Protein AF-A0A7W1K501-F1 (afdb_monomer_lite)

Foldseek 3Di:
DDPLLVQLQVLVVQLVVLLVVLLVVLQVQDDDDDVVFFPSLLSLAPPGDPNVSNLVSLLSNLVSQLSNLVSQCVVLPPPSPCLSVLSNLLSVLSNLLSVLGWNHRTPADDVPDDRDGDVSNVSNVVSNVSNVVSNVVSVVRCLVVLCPPPVCVVVNDPPPD

Secondary structure (DSSP, 8-state):
--HHHHHHHHHHHHHHHHHHHHHHHHHHTSTT--TTTS-GGGGGSTTSSSHHHHHHHHHHHHHHHHHHHHHHHHHHTT---SHHHHHHHHHHHHHHHHHS--S-SSSSPPTTS-S---HHHHHHHHHHHHHHHHHHHHHHHHHHHHTTSGGGGGGSS-S--

Sequence (161 aa):
MSFRGRFGALCGVLGPVAFTAAWLVAQRRQDEYRFRHEHISGLAAKDANDPSVMTAGFVALGGCTVAFASSLDRRLHPHPGAGPILIGVAGLATIVAGLFRRDRRSNFPLPGEPTGQSWENDVHDAAAAVGGVAGTVGLVALAPRLARDPAFRDLARPAFG

pLDDT: mean 90.47, std 9.43, range [52.44, 98.75]

Radius of gyration: 17.91 Å; chains: 1; bounding box: 51×33×43 Å

Structure (mmCIF, N/CA/C/O backbone):
data_AF-A0A7W1K501-F1
#
_entry.id   AF-A0A7W1K501-F1
#
loop_
_atom_site.group_PDB
_atom_site.id
_atom_site.type_symbol
_atom_site.label_atom_id
_atom_site.label_alt_id
_atom_site.label_comp_id
_atom_site.label_asym_id
_atom_site.label_entity_id
_atom_site.label_seq_id
_atom_site.pdbx_PDB_ins_code
_atom_site.Cartn_x
_atom_site.Cartn_y
_atom_site.Cartn_z
_atom_site.occupancy
_atom_site.B_iso_or_equiv
_atom_site.auth_seq_id
_atom_site.auth_comp_id
_atom_site.auth_asym_id
_atom_site.auth_atom_id
_atom_site.pdbx_PDB_model_num
ATOM 1 N N . MET A 1 1 ? -25.535 -1.185 12.065 1.00 62.75 1 MET A N 1
ATOM 2 C CA . MET A 1 1 ? -24.407 -0.738 11.211 1.00 62.75 1 MET A CA 1
ATOM 3 C C . MET A 1 1 ? -24.969 -0.331 9.854 1.00 62.75 1 MET A C 1
ATOM 5 O O . MET A 1 1 ? -25.664 -1.144 9.257 1.00 62.75 1 MET A O 1
ATOM 9 N N . SER A 1 2 ? -24.755 0.910 9.405 1.00 78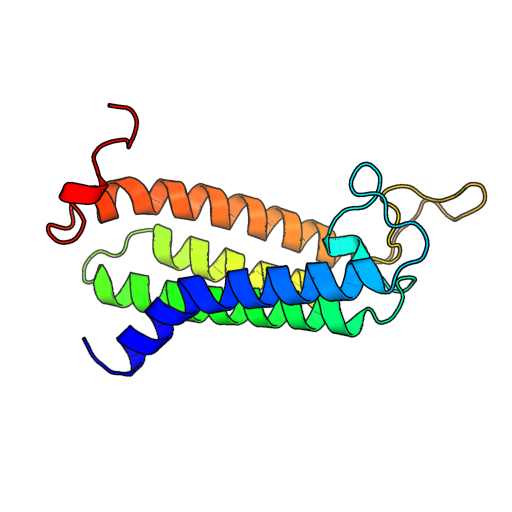.62 2 SER A N 1
ATOM 10 C CA . SER A 1 2 ? -25.281 1.389 8.114 1.00 78.62 2 SER A CA 1
ATOM 11 C C . SER A 1 2 ? -24.626 0.656 6.933 1.00 78.62 2 SER A C 1
ATOM 13 O O . SER A 1 2 ? -23.529 0.109 7.076 1.00 78.62 2 SER A O 1
ATOM 15 N N . PHE A 1 3 ? -25.266 0.663 5.759 1.00 75.00 3 PHE A N 1
ATOM 16 C CA . PHE A 1 3 ? -24.724 0.069 4.526 1.00 75.00 3 PHE A CA 1
ATOM 17 C C . PHE A 1 3 ? -23.291 0.548 4.228 1.00 75.00 3 PHE A C 1
ATOM 19 O O . PHE A 1 3 ? -22.396 -0.261 3.994 1.00 75.00 3 PHE A O 1
ATOM 26 N N . ARG A 1 4 ? -23.044 1.859 4.372 1.00 76.50 4 ARG A N 1
ATOM 27 C CA . ARG A 1 4 ? -21.716 2.482 4.227 1.00 76.50 4 ARG A CA 1
ATOM 28 C C . ARG A 1 4 ? -20.676 1.938 5.212 1.00 76.50 4 ARG A C 1
ATOM 30 O O . ARG A 1 4 ? -19.508 1.815 4.858 1.00 76.50 4 ARG A O 1
ATOM 37 N N . GLY A 1 5 ? -21.087 1.606 6.436 1.00 77.94 5 GLY A N 1
ATOM 38 C CA . GLY A 1 5 ? -20.213 0.959 7.417 1.00 77.94 5 GLY A CA 1
ATOM 39 C C . GLY A 1 5 ? -19.890 -0.488 7.042 1.00 77.94 5 GLY A C 1
ATOM 40 O O . GLY A 1 5 ? -18.739 -0.900 7.125 1.00 77.94 5 GLY A O 1
ATOM 41 N N . ARG A 1 6 ? -20.886 -1.261 6.587 1.00 85.00 6 ARG A N 1
ATOM 42 C CA . ARG A 1 6 ? -20.686 -2.661 6.156 1.00 85.00 6 ARG A CA 1
ATOM 43 C C . ARG A 1 6 ? -19.754 -2.761 4.957 1.00 85.00 6 ARG A C 1
ATOM 45 O O . ARG A 1 6 ? -18.854 -3.590 4.964 1.00 85.00 6 ARG A O 1
ATOM 52 N N . PHE A 1 7 ? -19.931 -1.876 3.982 1.00 86.25 7 PHE A N 1
ATOM 53 C CA . PHE A 1 7 ? -19.055 -1.801 2.820 1.00 86.25 7 PHE A CA 1
ATOM 54 C C . PHE A 1 7 ? -17.601 -1.497 3.210 1.00 86.25 7 PHE A C 1
ATOM 56 O O . PHE A 1 7 ? -16.705 -2.245 2.839 1.00 86.25 7 PHE A O 1
ATOM 63 N N . GLY A 1 8 ? -17.362 -0.466 4.031 1.00 88.12 8 GLY A N 1
ATOM 64 C CA . GLY A 1 8 ? -16.004 -0.133 4.473 1.00 88.12 8 GLY A CA 1
ATOM 65 C C . GLY A 1 8 ? -15.336 -1.254 5.279 1.00 88.12 8 GLY A C 1
ATOM 66 O O . GLY A 1 8 ? -14.150 -1.503 5.102 1.00 88.12 8 GLY A O 1
ATOM 67 N N . ALA A 1 9 ? -16.084 -1.988 6.108 1.00 89.62 9 ALA A N 1
ATOM 68 C CA . ALA A 1 9 ? -15.552 -3.168 6.793 1.00 89.62 9 ALA A CA 1
ATOM 69 C C . ALA A 1 9 ? -15.149 -4.287 5.812 1.00 89.62 9 ALA A C 1
ATOM 71 O O . ALA A 1 9 ? -14.069 -4.854 5.953 1.00 89.62 9 ALA A O 1
ATOM 72 N N . LEU A 1 10 ? -15.973 -4.562 4.791 1.00 94.50 10 LEU A N 1
ATOM 73 C CA . LEU A 1 10 ? -15.652 -5.535 3.737 1.00 94.50 10 LEU A CA 1
ATOM 74 C C . LEU A 1 10 ? -14.406 -5.139 2.941 1.00 94.50 10 LEU A C 1
ATOM 76 O O . LEU A 1 10 ? -13.625 -6.012 2.569 1.00 94.50 10 LEU A O 1
ATOM 80 N N . CYS A 1 11 ? -14.170 -3.843 2.728 1.00 95.25 11 CYS A N 1
ATOM 81 C CA . CYS A 1 11 ? -12.946 -3.364 2.089 1.00 95.25 11 CYS A CA 1
ATOM 82 C C . CYS A 1 11 ? -11.669 -3.805 2.827 1.00 95.25 11 CYS A C 1
ATOM 84 O O . CYS A 1 11 ? -10.658 -4.043 2.170 1.00 95.25 11 CYS A O 1
ATOM 86 N N . GLY A 1 12 ? -11.719 -4.012 4.150 1.00 92.81 12 GLY A N 1
ATOM 87 C CA . GLY A 1 12 ? -10.598 -4.569 4.920 1.00 92.81 12 GLY A CA 1
ATOM 88 C C . GLY A 1 12 ? -10.190 -5.989 4.496 1.00 92.81 12 GLY A C 1
ATOM 89 O O . GLY A 1 12 ? -9.062 -6.397 4.750 1.00 92.81 12 GLY A O 1
ATOM 90 N N . VAL A 1 13 ? -11.076 -6.722 3.812 1.00 96.06 13 VAL A N 1
ATOM 91 C CA . VAL A 1 13 ? -10.811 -8.055 3.242 1.00 96.06 13 VAL A CA 1
ATOM 92 C C . VAL A 1 13 ? -10.622 -7.978 1.727 1.00 96.06 13 VAL A C 1
ATOM 94 O O . VAL A 1 13 ? -9.676 -8.548 1.188 1.00 96.06 13 VAL A O 1
ATOM 97 N N . LEU A 1 14 ? -11.502 -7.252 1.030 1.00 97.25 14 LEU A N 1
ATOM 98 C CA . LEU A 1 14 ? -11.492 -7.169 -0.433 1.00 97.25 14 LEU A CA 1
ATOM 99 C C . LEU A 1 14 ? -10.203 -6.541 -0.978 1.00 97.25 14 LEU A C 1
ATOM 101 O O . LEU A 1 14 ? -9.695 -7.012 -1.991 1.00 97.25 14 LEU A O 1
ATOM 105 N N . GLY A 1 15 ? -9.656 -5.523 -0.304 1.00 97.38 15 GLY A N 1
ATOM 106 C CA . GLY A 1 15 ? -8.412 -4.865 -0.713 1.00 97.38 15 GLY A CA 1
ATOM 107 C C . GLY A 1 15 ? -7.220 -5.827 -0.760 1.00 97.38 15 GLY A C 1
ATOM 108 O O . GLY A 1 15 ? -6.643 -6.005 -1.835 1.00 97.38 15 GLY A O 1
ATOM 109 N N . PRO A 1 16 ? -6.867 -6.486 0.362 1.00 97.56 16 PRO A N 1
ATOM 110 C CA . PRO A 1 16 ? -5.807 -7.493 0.390 1.00 97.56 16 PRO A CA 1
ATOM 111 C C . PRO A 1 16 ? -6.025 -8.633 -0.610 1.00 97.56 16 PRO A C 1
ATOM 113 O O . PRO A 1 16 ? -5.097 -8.986 -1.330 1.00 97.56 16 PRO A O 1
ATOM 116 N N . VAL A 1 17 ? -7.252 -9.159 -0.728 1.00 98.12 17 VAL A N 1
ATOM 117 C CA . VAL A 1 17 ? -7.567 -10.229 -1.694 1.00 98.12 17 VAL A CA 1
ATOM 118 C C . VAL A 1 17 ? -7.321 -9.776 -3.135 1.00 98.12 17 VAL A C 1
ATOM 120 O O . VAL A 1 17 ? -6.682 -10.498 -3.900 1.00 98.12 17 VAL A O 1
ATOM 123 N N . ALA A 1 18 ? -7.780 -8.578 -3.510 1.00 97.81 18 ALA A N 1
ATOM 124 C CA . ALA A 1 18 ? -7.571 -8.029 -4.847 1.00 97.81 18 ALA A CA 1
ATOM 125 C C . ALA A 1 18 ? -6.082 -7.794 -5.143 1.00 97.81 18 ALA A C 1
ATOM 127 O O . ALA A 1 18 ? -5.610 -8.139 -6.226 1.00 97.81 18 ALA A O 1
ATOM 128 N N . PHE A 1 19 ? -5.328 -7.267 -4.174 1.00 98.00 19 PHE A N 1
ATOM 129 C CA . PHE A 1 19 ? -3.881 -7.074 -4.295 1.00 98.00 19 PHE A CA 1
ATOM 130 C C . PHE A 1 19 ? -3.137 -8.396 -4.480 1.00 98.00 19 PHE A C 1
ATOM 132 O O . PHE A 1 19 ? -2.310 -8.522 -5.380 1.00 98.00 19 PHE A O 1
ATOM 139 N N . THR A 1 20 ? -3.456 -9.404 -3.665 1.00 97.56 20 THR A N 1
ATOM 140 C CA . THR A 1 20 ? -2.866 -10.739 -3.779 1.00 97.56 20 THR A CA 1
ATOM 141 C C . THR A 1 20 ? -3.214 -11.380 -5.119 1.00 97.56 20 THR A C 1
ATOM 143 O O . THR A 1 20 ? -2.336 -11.950 -5.759 1.00 97.56 20 THR A O 1
ATOM 146 N N . ALA A 1 21 ? -4.454 -11.259 -5.595 1.00 97.69 21 ALA A N 1
ATOM 147 C CA . ALA A 1 21 ? -4.833 -11.760 -6.913 1.00 97.69 21 ALA A CA 1
ATOM 148 C C . ALA A 1 21 ? -4.044 -11.062 -8.034 1.00 97.69 21 ALA A C 1
ATOM 150 O O . ALA A 1 21 ? -3.494 -11.741 -8.901 1.00 97.69 21 ALA A O 1
ATOM 151 N N . ALA A 1 22 ? -3.927 -9.731 -7.987 1.00 97.62 22 ALA A N 1
ATOM 152 C CA . ALA A 1 22 ? -3.130 -8.956 -8.936 1.00 97.62 22 ALA A CA 1
ATOM 153 C C . ALA A 1 22 ? -1.659 -9.392 -8.932 1.00 97.62 22 ALA A C 1
ATOM 155 O O . ALA A 1 22 ? -1.100 -9.639 -9.996 1.00 97.62 22 ALA A O 1
ATOM 156 N N . TRP A 1 23 ? -1.065 -9.584 -7.752 1.00 96.06 23 TRP A N 1
ATOM 157 C CA . TRP A 1 23 ? 0.289 -10.111 -7.599 1.00 96.06 23 TRP A CA 1
ATOM 158 C C . TRP A 1 23 ? 0.445 -11.497 -8.232 1.00 96.06 23 TRP A C 1
ATOM 160 O O . TRP A 1 23 ? 1.334 -11.699 -9.059 1.00 96.06 23 TRP A O 1
ATOM 170 N N . LEU A 1 24 ? -0.448 -12.437 -7.900 1.00 95.56 24 LEU A N 1
ATOM 171 C CA . LEU A 1 24 ? -0.408 -13.809 -8.416 1.00 95.56 24 LEU A CA 1
ATOM 172 C C . LEU A 1 24 ? -0.589 -13.882 -9.935 1.00 95.56 24 LEU A C 1
ATOM 174 O O . LEU A 1 24 ? -0.105 -14.817 -10.574 1.00 95.56 24 LEU A O 1
ATOM 178 N N . VAL A 1 25 ? -1.321 -12.932 -10.502 1.00 96.12 25 VAL A N 1
ATOM 179 C CA . VAL A 1 25 ? -1.538 -12.818 -11.938 1.00 96.12 25 VAL A CA 1
ATOM 180 C C . VAL A 1 25 ? -0.334 -12.146 -12.610 1.00 96.12 25 VAL A C 1
ATOM 182 O O . VAL A 1 25 ? 0.173 -12.681 -13.591 1.00 96.12 25 VAL A O 1
ATOM 185 N N . ALA A 1 26 ? 0.163 -11.029 -12.074 1.00 93.94 26 ALA A N 1
ATOM 186 C CA . ALA A 1 26 ? 1.296 -10.287 -12.628 1.00 93.94 26 ALA A CA 1
ATOM 187 C C . ALA A 1 26 ? 2.595 -11.107 -12.607 1.00 93.94 26 ALA A C 1
ATOM 189 O O . ALA A 1 26 ? 3.321 -11.109 -13.597 1.00 93.94 26 ALA A O 1
ATOM 190 N N . GLN A 1 27 ? 2.851 -11.868 -11.534 1.00 93.19 27 GLN A N 1
ATOM 191 C CA . GLN A 1 27 ? 4.025 -12.748 -11.460 1.00 93.19 27 GLN A CA 1
ATOM 192 C C . GLN A 1 27 ? 4.013 -13.828 -12.548 1.00 93.19 27 GLN A C 1
ATOM 194 O O . GLN A 1 27 ? 5.058 -14.162 -13.085 1.00 93.19 27 GLN A O 1
ATOM 199 N N . ARG A 1 28 ? 2.833 -14.373 -12.895 1.00 92.56 28 ARG A N 1
ATOM 200 C CA . ARG A 1 28 ? 2.708 -15.458 -13.883 1.00 92.56 28 ARG A CA 1
ATOM 201 C C . ARG A 1 28 ? 2.958 -14.973 -15.305 1.00 92.56 28 ARG A C 1
ATOM 203 O O . ARG A 1 28 ? 3.122 -15.795 -16.195 1.00 92.56 28 ARG A O 1
ATOM 210 N N . ARG A 1 29 ? 2.932 -13.656 -15.507 1.00 92.19 29 ARG A N 1
ATOM 211 C CA . ARG A 1 29 ? 3.227 -13.003 -16.782 1.00 92.19 29 ARG A CA 1
ATOM 212 C C . ARG A 1 29 ? 4.688 -12.592 -16.923 1.00 92.19 29 ARG A C 1
ATOM 214 O O . ARG A 1 29 ? 5.072 -12.155 -18.001 1.00 92.19 29 ARG A O 1
ATOM 221 N N . GLN A 1 30 ? 5.486 -12.691 -15.860 1.00 89.62 30 GLN A N 1
ATOM 222 C CA . GLN A 1 30 ? 6.918 -12.435 -15.950 1.00 89.62 30 GLN A CA 1
ATOM 223 C C . GLN A 1 30 ? 7.654 -13.726 -16.282 1.00 89.62 30 GLN A C 1
ATOM 225 O O . GLN A 1 30 ? 7.426 -14.757 -15.643 1.00 89.62 30 GLN A O 1
ATOM 230 N N . ASP A 1 31 ? 8.606 -13.629 -17.199 1.00 79.31 31 ASP A N 1
ATOM 231 C CA . ASP A 1 31 ? 9.617 -14.659 -17.359 1.00 79.31 31 ASP A CA 1
ATOM 232 C C . ASP A 1 31 ? 10.609 -14.532 -16.188 1.00 79.31 31 ASP A C 1
ATOM 234 O O . ASP A 1 31 ? 11.176 -13.468 -15.937 1.00 79.31 31 ASP A O 1
ATOM 238 N N . GLU A 1 32 ? 10.768 -15.610 -15.418 1.00 76.12 32 GLU A N 1
ATOM 239 C CA . GLU A 1 32 ? 11.734 -15.719 -14.313 1.00 76.12 32 GLU A CA 1
ATOM 240 C C . GLU A 1 32 ? 11.587 -14.723 -13.139 1.00 76.12 32 GLU A C 1
ATOM 242 O O . GLU A 1 32 ? 12.584 -14.242 -12.599 1.00 76.12 32 GLU A O 1
ATOM 247 N N . TYR A 1 33 ? 10.368 -14.457 -12.656 1.00 74.31 33 TYR A N 1
ATOM 248 C CA . TYR A 1 33 ? 10.184 -13.692 -11.412 1.00 74.31 33 TYR A CA 1
ATOM 249 C C . TYR A 1 33 ? 10.844 -14.384 -10.205 1.00 74.31 33 TYR A C 1
ATOM 251 O O . TYR A 1 33 ? 10.474 -15.504 -9.832 1.00 74.31 33 TYR A O 1
ATOM 259 N N . ARG A 1 34 ? 11.791 -13.707 -9.538 1.00 75.94 34 ARG A N 1
ATOM 260 C CA . ARG A 1 34 ? 12.432 -14.219 -8.313 1.00 75.94 34 ARG A CA 1
ATOM 261 C C . ARG A 1 34 ? 12.138 -13.315 -7.119 1.00 75.94 34 ARG A C 1
ATOM 263 O O . ARG A 1 34 ? 12.833 -12.327 -6.909 1.00 75.94 34 ARG A O 1
ATOM 270 N N . PHE A 1 35 ? 11.228 -13.738 -6.235 1.00 71.69 35 PHE A N 1
ATOM 271 C CA . PHE A 1 35 ? 10.862 -13.004 -5.004 1.00 71.69 35 PHE A CA 1
ATOM 272 C C . PHE A 1 35 ? 12.050 -12.561 -4.129 1.00 71.69 35 PHE A C 1
ATOM 274 O O . PHE A 1 35 ? 11.937 -11.605 -3.372 1.00 71.69 35 PHE A O 1
ATOM 281 N N . ARG A 1 36 ? 13.188 -13.271 -4.192 1.00 72.69 36 ARG A N 1
ATOM 282 C CA . ARG A 1 36 ? 14.405 -12.924 -3.435 1.00 72.69 36 ARG A CA 1
ATOM 283 C C . ARG A 1 36 ? 15.153 -11.706 -3.990 1.00 72.69 36 ARG A C 1
ATOM 285 O O . ARG A 1 36 ? 15.915 -11.100 -3.249 1.00 72.69 36 ARG A O 1
ATOM 292 N N . HIS A 1 37 ? 14.966 -11.377 -5.265 1.00 72.06 37 HIS A N 1
ATOM 293 C CA . HIS A 1 37 ? 15.707 -10.320 -5.966 1.00 72.06 37 HIS A CA 1
ATOM 294 C C . HIS A 1 37 ? 14.802 -9.180 -6.451 1.00 72.06 37 HIS A C 1
ATOM 296 O O . HIS A 1 37 ? 15.304 -8.150 -6.900 1.00 72.06 37 HIS A O 1
ATOM 302 N N . GLU A 1 38 ? 13.483 -9.350 -6.346 1.00 82.56 38 GLU A N 1
ATOM 303 C CA . GLU A 1 38 ? 12.488 -8.429 -6.885 1.00 82.56 38 GLU A CA 1
ATOM 304 C C . GLU A 1 38 ? 11.364 -8.206 -5.875 1.00 82.56 38 GLU A C 1
ATOM 306 O O . GLU A 1 38 ? 10.681 -9.144 -5.454 1.00 82.56 38 GLU A O 1
ATOM 311 N N . HIS A 1 39 ? 11.143 -6.950 -5.487 1.00 89.06 39 HIS A N 1
ATOM 312 C CA . HIS A 1 39 ? 9.989 -6.597 -4.661 1.00 89.06 39 HIS A CA 1
ATOM 313 C C . HIS A 1 39 ? 8.679 -6.802 -5.432 1.00 89.06 39 HIS A C 1
ATOM 315 O O . HIS A 1 39 ? 8.635 -6.665 -6.653 1.00 89.06 39 HIS A O 1
ATOM 321 N N . ILE A 1 40 ? 7.577 -7.054 -4.716 1.00 92.00 40 ILE A N 1
ATOM 322 C CA . ILE A 1 40 ? 6.230 -7.140 -5.315 1.00 92.00 40 ILE A CA 1
ATOM 323 C C . ILE A 1 40 ? 5.895 -5.851 -6.085 1.00 92.00 40 ILE A C 1
ATOM 325 O O . ILE A 1 40 ? 5.299 -5.907 -7.156 1.00 92.00 40 ILE A O 1
ATOM 329 N N . SER A 1 41 ? 6.341 -4.689 -5.591 1.00 92.94 41 SER A N 1
ATOM 330 C CA . SER A 1 41 ? 6.183 -3.409 -6.291 1.00 92.94 41 SER A CA 1
ATOM 331 C C . SER A 1 41 ? 6.917 -3.337 -7.633 1.00 92.94 41 SER A C 1
ATOM 333 O O . SER A 1 41 ? 6.504 -2.579 -8.506 1.00 92.94 41 SER A O 1
ATOM 335 N N . GLY A 1 42 ? 7.948 -4.162 -7.840 1.00 91.81 42 GLY A N 1
ATOM 336 C CA . GLY A 1 42 ? 8.628 -4.311 -9.126 1.00 91.81 42 GLY A CA 1
ATOM 337 C C . GLY A 1 42 ? 7.719 -4.859 -10.230 1.00 91.81 42 GLY A C 1
ATOM 338 O O . GLY A 1 42 ? 7.940 -4.565 -11.394 1.00 91.81 42 GLY A O 1
ATOM 339 N N . LEU A 1 43 ? 6.635 -5.567 -9.897 1.00 93.69 43 LEU A N 1
ATOM 340 C CA . LEU A 1 43 ? 5.652 -6.029 -10.888 1.00 93.69 43 LEU A CA 1
ATOM 341 C C . LEU A 1 43 ? 4.789 -4.895 -11.462 1.00 93.69 43 LEU A C 1
ATOM 343 O O . LEU A 1 43 ? 4.074 -5.103 -12.437 1.00 93.69 43 LEU A O 1
ATOM 347 N N . ALA A 1 44 ? 4.845 -3.704 -10.862 1.00 95.00 44 ALA A N 1
ATOM 348 C CA . ALA A 1 44 ? 4.279 -2.479 -11.418 1.00 95.00 44 ALA A CA 1
ATOM 349 C C . ALA A 1 44 ? 5.344 -1.617 -12.122 1.00 95.00 44 ALA A C 1
ATOM 351 O O . ALA A 1 44 ? 5.023 -0.518 -12.569 1.00 95.00 44 ALA A O 1
ATOM 352 N N . ALA A 1 45 ? 6.605 -2.053 -12.209 1.00 94.00 45 ALA A N 1
ATOM 353 C CA . ALA A 1 45 ? 7.677 -1.257 -12.801 1.00 94.00 45 ALA A CA 1
ATOM 354 C C . ALA A 1 45 ? 7.485 -1.036 -14.309 1.00 94.00 45 ALA A C 1
ATOM 356 O O . ALA A 1 45 ? 6.652 -1.683 -14.948 1.00 94.00 45 ALA A O 1
ATOM 357 N N . LYS A 1 46 ? 8.200 -0.067 -14.887 1.00 91.56 46 LYS A N 1
ATOM 358 C CA . LYS A 1 46 ? 8.088 0.294 -16.316 1.00 91.56 46 LYS A CA 1
ATOM 359 C C . LYS A 1 46 ? 8.493 -0.842 -17.259 1.00 91.56 46 LYS A C 1
ATOM 361 O O . LYS A 1 46 ? 7.896 -0.969 -18.322 1.00 91.56 46 LYS A O 1
ATOM 366 N N . ASP A 1 47 ? 9.442 -1.663 -16.834 1.00 90.50 47 ASP A N 1
ATOM 367 C CA . ASP A 1 47 ? 10.019 -2.813 -17.537 1.00 90.50 47 ASP A CA 1
ATOM 368 C C . ASP A 1 47 ? 9.331 -4.158 -17.221 1.00 90.50 47 ASP A C 1
ATOM 370 O O . ASP A 1 47 ? 9.764 -5.197 -17.717 1.00 90.50 47 ASP A O 1
ATOM 374 N N . ALA A 1 48 ? 8.283 -4.175 -16.390 1.00 92.25 48 ALA A N 1
ATOM 375 C CA . ALA A 1 48 ? 7.522 -5.390 -16.110 1.00 92.25 48 ALA A CA 1
A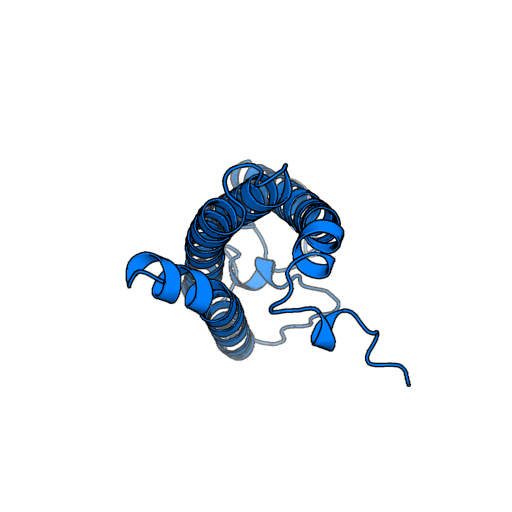TOM 376 C C . ALA A 1 48 ? 6.521 -5.697 -17.237 1.00 92.25 48 ALA A C 1
ATOM 378 O O . ALA A 1 48 ? 5.946 -4.787 -17.835 1.00 92.25 48 ALA A O 1
ATOM 379 N N . ASN A 1 49 ? 6.241 -6.982 -17.474 1.00 93.94 49 ASN A N 1
ATOM 380 C CA . ASN A 1 49 ? 5.181 -7.406 -18.393 1.00 93.94 49 ASN A CA 1
ATOM 381 C C . ASN A 1 49 ? 3.800 -7.091 -17.789 1.00 93.94 49 ASN A C 1
ATOM 383 O O . ASN A 1 49 ? 3.523 -7.481 -16.654 1.00 93.94 49 ASN A O 1
ATOM 387 N N . ASP A 1 50 ? 2.921 -6.419 -18.539 1.00 94.00 50 ASP A N 1
ATOM 388 C CA . ASP A 1 50 ? 1.577 -5.991 -18.101 1.00 94.00 50 ASP A CA 1
ATOM 389 C C . ASP A 1 50 ? 1.533 -5.303 -16.717 1.00 94.00 50 ASP A C 1
ATOM 391 O O . ASP A 1 50 ? 0.795 -5.709 -15.809 1.00 94.00 50 ASP A O 1
ATOM 395 N N . PRO A 1 51 ? 2.275 -4.203 -16.536 1.00 94.69 51 PRO A N 1
ATOM 396 C CA . PRO A 1 51 ? 2.463 -3.577 -15.229 1.00 94.69 51 PRO A CA 1
ATOM 397 C C . PRO A 1 51 ? 1.183 -2.941 -14.670 1.00 94.69 51 PRO A C 1
ATOM 399 O O . PRO A 1 51 ? 1.035 -2.752 -13.460 1.00 94.69 51 PRO A O 1
ATOM 402 N N . SER A 1 52 ? 0.215 -2.661 -15.549 1.00 96.69 52 SER A N 1
ATOM 403 C CA . SER A 1 52 ? -1.113 -2.160 -15.196 1.00 96.69 52 SER A CA 1
ATOM 404 C C . SER A 1 52 ? -1.865 -3.095 -14.247 1.00 96.69 52 SER A C 1
ATOM 406 O O . SER A 1 52 ? -2.649 -2.620 -13.427 1.00 96.69 52 SER A O 1
ATOM 408 N N . VAL A 1 53 ? -1.603 -4.406 -14.302 1.00 97.12 53 VAL A N 1
ATOM 409 C CA . VAL A 1 53 ? -2.228 -5.405 -13.424 1.00 97.12 53 VAL A CA 1
ATOM 410 C C . VAL A 1 53 ? -1.848 -5.143 -11.972 1.00 97.12 53 VAL A C 1
ATOM 412 O O . VAL A 1 53 ? -2.717 -5.070 -11.103 1.00 97.12 53 VAL A O 1
ATOM 415 N N . MET A 1 54 ? -0.553 -4.961 -11.707 1.00 97.44 54 MET A N 1
ATOM 416 C CA . MET A 1 54 ? -0.075 -4.704 -10.355 1.00 97.44 54 MET A CA 1
ATOM 417 C C . MET A 1 54 ? -0.442 -3.287 -9.899 1.00 97.44 54 MET A C 1
ATOM 419 O O . MET A 1 54 ? -0.872 -3.118 -8.758 1.00 97.44 54 MET A O 1
ATOM 423 N N . THR A 1 55 ? -0.377 -2.281 -10.785 1.00 97.75 55 THR A N 1
ATOM 424 C CA . THR A 1 55 ? -0.874 -0.921 -10.495 1.00 97.75 55 THR A CA 1
ATOM 425 C C . THR A 1 55 ? -2.350 -0.932 -10.084 1.00 97.75 55 THR A C 1
ATOM 427 O O . THR A 1 55 ? -2.710 -0.301 -9.090 1.00 97.75 55 THR A O 1
ATOM 430 N N . ALA A 1 56 ? -3.206 -1.695 -10.773 1.00 98.06 56 ALA A N 1
ATOM 431 C CA . ALA A 1 56 ? -4.605 -1.866 -10.378 1.00 98.06 56 ALA A CA 1
ATOM 432 C C . ALA A 1 56 ? -4.730 -2.517 -8.990 1.00 98.06 56 ALA A C 1
ATOM 434 O O . ALA A 1 56 ? -5.560 -2.090 -8.188 1.00 98.06 56 ALA A O 1
ATOM 435 N N . GLY A 1 57 ? -3.865 -3.487 -8.674 1.00 98.38 57 GLY A N 1
ATOM 436 C CA . GLY A 1 57 ? -3.740 -4.064 -7.334 1.00 98.38 57 GLY A CA 1
ATOM 437 C C . GLY A 1 57 ? -3.435 -3.014 -6.261 1.00 98.38 57 GLY A C 1
ATOM 438 O O . GLY A 1 57 ? -4.141 -2.956 -5.255 1.00 98.38 57 GLY A O 1
ATOM 439 N N . PHE A 1 58 ? -2.436 -2.150 -6.481 1.00 98.31 58 PHE A N 1
ATOM 440 C CA . PHE A 1 58 ? -2.093 -1.051 -5.566 1.00 98.31 58 PHE A CA 1
ATOM 441 C C . PHE A 1 58 ? -3.262 -0.085 -5.348 1.00 98.31 58 PHE A C 1
ATOM 443 O O . PHE A 1 58 ? -3.601 0.226 -4.205 1.00 98.31 58 PHE A O 1
ATOM 450 N N . VAL A 1 59 ? -3.913 0.359 -6.427 1.00 98.56 59 VAL A N 1
ATOM 451 C CA . VAL A 1 59 ? -5.057 1.281 -6.343 1.00 98.56 59 VAL A CA 1
ATOM 452 C C . VAL A 1 59 ? -6.233 0.631 -5.608 1.00 98.56 59 VAL A C 1
ATOM 454 O O . VAL A 1 59 ? -6.840 1.265 -4.743 1.00 98.56 59 VAL A O 1
ATOM 457 N N . ALA A 1 60 ? -6.528 -0.642 -5.892 1.00 98.44 60 ALA A N 1
ATOM 458 C CA . ALA A 1 60 ? -7.588 -1.388 -5.219 1.00 98.44 60 ALA A CA 1
ATOM 459 C C . ALA A 1 60 ? -7.302 -1.566 -3.721 1.00 98.44 60 ALA A C 1
ATOM 461 O O . ALA A 1 60 ? -8.181 -1.295 -2.898 1.00 98.44 60 ALA A O 1
ATOM 462 N N . LEU A 1 61 ? -6.077 -1.964 -3.356 1.00 98.62 61 LEU A N 1
ATOM 463 C CA . LEU A 1 61 ? -5.649 -2.090 -1.963 1.00 98.62 61 LEU A CA 1
ATOM 464 C C . LEU A 1 61 ? -5.753 -0.757 -1.234 1.00 98.62 61 LEU A C 1
ATOM 466 O O . LEU A 1 61 ? -6.383 -0.678 -0.180 1.00 98.62 61 LEU A O 1
ATOM 470 N N . GLY A 1 62 ? -5.156 0.291 -1.798 1.00 98.56 62 GLY A N 1
ATOM 471 C CA . GLY A 1 62 ? -5.121 1.610 -1.189 1.00 98.56 62 GLY A CA 1
ATOM 472 C C . GLY A 1 62 ? -6.516 2.208 -1.013 1.00 98.56 62 GLY A C 1
ATOM 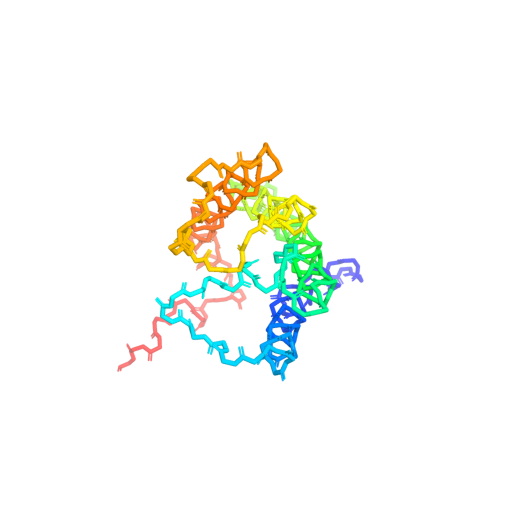473 O O . GLY A 1 62 ? -6.874 2.616 0.092 1.00 98.56 62 GLY A O 1
ATOM 474 N N . GLY A 1 63 ? -7.359 2.157 -2.050 1.00 98.50 63 GLY A N 1
ATOM 475 C CA . GLY A 1 63 ? -8.745 2.630 -1.982 1.00 98.50 63 GLY A CA 1
ATOM 476 C C . GLY A 1 63 ? -9.586 1.862 -0.958 1.00 98.50 63 GLY A C 1
ATOM 477 O O . GLY A 1 63 ? -10.287 2.467 -0.142 1.00 98.50 63 GLY A O 1
ATOM 478 N N . CYS A 1 64 ? -9.464 0.531 -0.929 1.00 98.50 64 CYS A N 1
ATOM 479 C CA . CYS A 1 64 ? -10.125 -0.296 0.079 1.00 98.50 64 CYS A CA 1
ATOM 480 C C . CYS A 1 64 ? -9.632 0.019 1.499 1.00 98.50 64 CYS A C 1
ATOM 482 O O . CYS A 1 64 ? -10.431 0.080 2.433 1.00 98.50 64 CYS A O 1
ATOM 484 N N . THR A 1 65 ? -8.337 0.277 1.664 1.00 98.44 65 THR A N 1
ATOM 485 C CA . THR A 1 65 ? -7.731 0.609 2.959 1.00 98.44 65 THR A CA 1
ATOM 486 C C . THR A 1 65 ? -8.245 1.953 3.483 1.00 98.44 65 THR A C 1
ATOM 488 O O . THR A 1 65 ? -8.600 2.058 4.656 1.00 98.44 65 THR A O 1
ATOM 491 N N . VAL A 1 66 ? -8.402 2.961 2.615 1.00 98.50 66 VAL A N 1
ATOM 492 C CA . VAL A 1 66 ? -9.017 4.258 2.964 1.00 98.50 66 VAL A CA 1
ATOM 493 C C . VAL A 1 66 ? -10.498 4.102 3.346 1.00 98.50 66 VAL A C 1
ATOM 495 O O . VAL A 1 66 ? -10.963 4.686 4.334 1.00 98.50 66 VAL A O 1
ATOM 498 N N . ALA A 1 67 ? -11.254 3.286 2.605 1.00 97.44 67 ALA A N 1
ATOM 499 C CA . ALA A 1 67 ? -12.653 2.997 2.928 1.00 97.44 67 ALA A CA 1
ATOM 500 C C . ALA A 1 67 ? -12.792 2.266 4.277 1.00 97.44 67 ALA A C 1
ATOM 502 O O . ALA A 1 67 ? -13.685 2.584 5.074 1.00 97.44 67 ALA A O 1
ATOM 503 N N . PHE A 1 68 ? -11.883 1.330 4.560 1.00 97.31 68 PHE A N 1
ATOM 504 C CA . PHE A 1 68 ? -11.799 0.618 5.831 1.00 97.31 68 PHE A CA 1
ATOM 505 C C . PHE A 1 68 ? -11.438 1.549 6.991 1.00 97.31 68 PHE A C 1
ATOM 507 O O . PHE A 1 68 ? -12.154 1.564 7.993 1.00 97.31 68 PHE A O 1
ATOM 514 N N . ALA A 1 69 ? -10.421 2.399 6.827 1.00 96.88 69 ALA A N 1
ATOM 515 C CA . ALA A 1 69 ? -10.044 3.432 7.792 1.00 96.88 69 ALA A CA 1
ATOM 516 C C . ALA A 1 69 ? -11.229 4.334 8.166 1.00 96.88 69 ALA A C 1
ATOM 518 O O . ALA A 1 69 ? -11.515 4.536 9.344 1.00 96.88 69 ALA A O 1
ATOM 519 N N . SER A 1 70 ? -11.994 4.790 7.172 1.00 96.06 70 SER A N 1
ATOM 520 C CA . SER A 1 70 ? -13.198 5.602 7.397 1.00 96.06 70 SER A CA 1
ATOM 521 C C . SER A 1 70 ? -14.281 4.849 8.181 1.00 96.06 70 SER A C 1
ATOM 523 O O . SER A 1 70 ? -15.063 5.443 8.923 1.00 96.06 70 SER A O 1
ATOM 525 N N . SER A 1 71 ? -14.378 3.528 8.008 1.00 94.62 71 SER A N 1
ATOM 526 C CA . SER A 1 71 ? -15.305 2.702 8.783 1.00 94.62 71 SER A CA 1
ATOM 527 C C . SER A 1 71 ? -14.817 2.459 10.210 1.00 94.62 71 SER A C 1
ATOM 529 O O . SER A 1 71 ? -15.644 2.438 11.123 1.00 94.62 71 SER A O 1
ATOM 531 N N . LEU A 1 72 ? -13.507 2.288 10.402 1.00 93.12 72 LEU A N 1
ATOM 532 C CA . LEU A 1 72 ? -12.887 2.176 11.720 1.00 93.12 72 LEU A CA 1
ATOM 533 C C . LEU A 1 72 ? -13.083 3.454 12.529 1.00 93.12 72 LEU A C 1
ATOM 535 O O . LEU A 1 72 ? -13.537 3.368 13.665 1.00 93.12 72 LEU A O 1
ATOM 539 N N . ASP A 1 73 ? -12.815 4.615 11.929 1.00 93.75 73 ASP A N 1
ATOM 540 C CA . ASP A 1 73 ? -13.011 5.920 12.563 1.00 93.75 73 ASP A CA 1
ATOM 541 C C . ASP A 1 73 ? -14.435 6.032 13.117 1.00 93.75 73 ASP A C 1
ATOM 543 O O . ASP A 1 73 ? -14.632 6.116 14.328 1.00 93.75 73 ASP A O 1
ATOM 547 N N . ARG A 1 74 ? -15.443 5.855 12.249 1.00 92.38 74 ARG A N 1
ATOM 548 C CA . ARG A 1 74 ? -16.871 5.874 12.619 1.00 92.38 74 ARG A CA 1
ATOM 549 C C . ARG A 1 74 ? -17.252 4.874 13.707 1.00 92.38 74 ARG A C 1
ATOM 551 O O . ARG A 1 74 ? -18.137 5.175 14.499 1.00 92.38 74 ARG A O 1
ATOM 558 N N . ARG A 1 75 ? -16.646 3.682 13.733 1.00 89.88 75 ARG A N 1
ATOM 559 C CA . ARG A 1 75 ? -16.935 2.663 14.758 1.00 89.88 75 ARG A CA 1
ATOM 560 C C . ARG A 1 75 ? -16.345 3.035 16.117 1.00 89.88 75 ARG A C 1
ATOM 562 O O . ARG A 1 75 ? -16.934 2.690 17.134 1.00 89.88 75 ARG A O 1
ATOM 569 N N . LEU A 1 76 ? -15.191 3.696 16.124 1.00 89.94 76 LEU A N 1
ATOM 570 C CA . LEU A 1 76 ? -14.458 4.052 17.337 1.00 89.94 76 LEU A CA 1
ATOM 571 C C . LEU A 1 76 ? -14.812 5.455 17.865 1.00 89.94 76 LEU A C 1
ATOM 573 O O . LEU A 1 76 ? -14.318 5.856 18.922 1.00 89.94 76 LEU A O 1
ATOM 577 N N . HIS A 1 77 ? -15.670 6.200 17.158 1.00 89.44 77 HIS A N 1
ATOM 578 C CA . HIS A 1 77 ? -16.225 7.466 17.640 1.00 89.44 77 HIS A CA 1
ATOM 579 C C . HIS A 1 77 ? -16.936 7.300 18.995 1.00 89.44 77 HIS A C 1
ATOM 581 O O . HIS A 1 77 ? -17.570 6.271 19.235 1.00 89.44 77 HIS A O 1
ATOM 587 N N . PRO A 1 78 ? -16.856 8.309 19.886 1.00 88.56 78 PRO A N 1
ATOM 588 C CA . PRO A 1 78 ? -16.268 9.639 19.664 1.00 88.56 78 PRO A CA 1
ATOM 589 C C . PRO A 1 78 ? -14.739 9.726 19.833 1.00 88.56 78 PRO A C 1
ATOM 591 O O . PRO A 1 78 ? -14.166 10.796 19.665 1.00 88.56 78 PRO A O 1
ATOM 594 N N . HIS A 1 79 ? -14.046 8.625 20.144 1.00 89.00 79 HIS A N 1
ATOM 595 C CA . HIS A 1 79 ? -12.614 8.653 20.469 1.00 89.00 79 HIS A CA 1
ATOM 596 C C . HIS A 1 79 ? -11.797 7.698 19.584 1.00 89.00 79 HIS A C 1
ATOM 598 O O . HIS A 1 79 ? -11.214 6.744 20.110 1.00 89.00 79 HIS A O 1
ATOM 604 N N . PRO A 1 80 ? -11.696 7.942 18.265 1.00 87.12 80 PRO A N 1
ATOM 605 C CA . PRO A 1 80 ? -11.064 7.013 17.326 1.00 87.12 80 PRO A CA 1
ATOM 606 C C . PRO A 1 80 ? -9.559 6.798 17.556 1.00 87.12 80 PRO A C 1
ATOM 608 O O . PRO A 1 80 ? -9.029 5.727 17.252 1.00 87.12 80 PRO A O 1
ATOM 611 N N . GLY A 1 81 ? -8.870 7.778 18.152 1.00 93.00 81 GLY A N 1
ATOM 612 C CA . GLY A 1 81 ? -7.411 7.766 18.292 1.00 93.00 81 GLY A CA 1
ATOM 613 C C . GLY A 1 81 ? -6.692 7.915 16.945 1.00 93.00 81 GLY A C 1
ATOM 614 O O . GLY A 1 81 ? -7.311 8.205 15.926 1.00 93.00 81 GLY A O 1
ATOM 615 N N . ALA A 1 82 ? -5.371 7.716 16.931 1.00 96.25 82 ALA A N 1
ATOM 616 C CA . ALA A 1 82 ? -4.561 7.899 15.720 1.00 96.25 82 ALA A CA 1
ATOM 617 C C . ALA A 1 82 ? -4.667 6.736 14.713 1.00 96.25 82 ALA A C 1
ATOM 619 O O . ALA A 1 82 ? -4.361 6.911 13.537 1.00 96.25 82 ALA A O 1
ATOM 620 N N . GLY A 1 83 ? -5.103 5.554 15.165 1.00 96.44 83 GLY A N 1
ATOM 621 C CA . GLY A 1 83 ? -5.129 4.322 14.373 1.00 96.44 83 GLY A CA 1
ATOM 622 C C . GLY A 1 83 ? -5.834 4.461 13.018 1.00 96.44 83 GLY A C 1
ATOM 623 O O . GLY A 1 83 ? -5.189 4.241 11.994 1.00 96.44 83 GLY A O 1
ATOM 624 N N . PRO A 1 84 ? -7.116 4.874 12.968 1.00 96.69 84 PRO A N 1
ATOM 625 C CA . PRO A 1 84 ? -7.840 5.023 11.705 1.00 96.69 84 PRO A CA 1
ATOM 626 C C . PRO A 1 84 ? -7.169 5.992 10.723 1.00 96.69 84 PRO A C 1
ATOM 628 O O . PRO A 1 84 ? -7.063 5.676 9.541 1.00 96.69 84 PRO A O 1
ATOM 631 N N . ILE A 1 85 ? -6.657 7.131 11.203 1.00 98.06 85 ILE A N 1
ATOM 632 C CA . ILE A 1 85 ? -5.966 8.116 10.356 1.00 98.06 85 ILE A CA 1
ATOM 633 C C . ILE A 1 85 ? -4.685 7.517 9.771 1.00 98.06 85 ILE A C 1
ATOM 635 O O . ILE A 1 85 ? -4.462 7.626 8.570 1.00 98.06 85 ILE A O 1
ATOM 639 N N . LEU A 1 86 ? -3.873 6.840 10.587 1.00 98.38 86 LEU A N 1
ATOM 640 C CA . LEU A 1 86 ? -2.636 6.198 10.135 1.00 98.38 86 LEU A CA 1
ATOM 641 C C . LEU A 1 86 ? -2.896 5.102 9.089 1.00 98.38 86 LEU A C 1
ATOM 643 O O . LEU A 1 86 ? -2.187 5.036 8.087 1.00 98.38 86 LEU A O 1
ATOM 647 N N . ILE A 1 87 ? -3.952 4.298 9.260 1.00 98.31 87 ILE A N 1
ATOM 648 C CA . ILE A 1 87 ? -4.378 3.327 8.239 1.00 98.31 87 ILE A CA 1
ATOM 649 C C . ILE A 1 87 ? -4.839 4.040 6.959 1.00 98.31 87 ILE A C 1
ATOM 651 O O . ILE A 1 87 ? -4.498 3.610 5.859 1.00 98.31 87 ILE A O 1
ATOM 655 N N . GLY A 1 88 ? -5.568 5.153 7.077 1.00 98.50 88 GLY A N 1
ATOM 656 C CA . GLY A 1 88 ? -5.963 5.973 5.930 1.00 98.50 88 GLY A CA 1
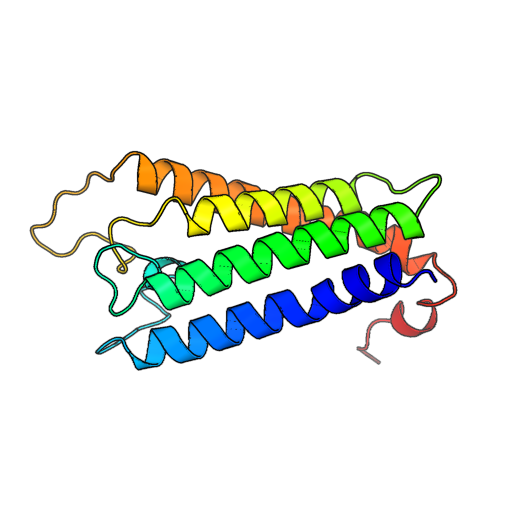ATOM 657 C C . GLY A 1 88 ? -4.760 6.528 5.160 1.00 98.50 88 GLY A C 1
ATOM 658 O O . GLY A 1 88 ? -4.711 6.408 3.937 1.00 98.50 88 GLY A O 1
ATOM 659 N N . VAL A 1 89 ? -3.761 7.058 5.872 1.00 98.75 89 VAL A N 1
ATOM 660 C CA . VAL A 1 89 ? -2.486 7.521 5.297 1.00 98.75 89 VAL A CA 1
ATOM 661 C C . VAL A 1 89 ? -1.763 6.376 4.591 1.00 98.75 89 VAL A C 1
ATOM 663 O O . VAL A 1 89 ? -1.312 6.557 3.463 1.00 98.75 89 VAL A O 1
ATOM 666 N N . ALA A 1 90 ? -1.710 5.187 5.197 1.00 98.69 90 ALA A N 1
ATOM 667 C CA . ALA A 1 90 ? -1.112 4.014 4.565 1.00 98.69 90 ALA A CA 1
ATOM 668 C C . ALA A 1 90 ? -1.820 3.632 3.254 1.00 98.69 90 ALA A C 1
ATOM 670 O O . ALA A 1 90 ? -1.165 3.341 2.252 1.00 98.69 90 ALA A O 1
ATOM 671 N N . GLY A 1 91 ? -3.155 3.695 3.232 1.00 98.69 91 GLY A N 1
ATOM 672 C CA . GLY A 1 91 ? -3.949 3.473 2.026 1.00 98.69 91 GLY A CA 1
ATOM 673 C C . GLY A 1 91 ? -3.660 4.495 0.923 1.00 98.69 91 GLY A C 1
ATOM 674 O O . GLY A 1 91 ? -3.423 4.105 -0.218 1.00 98.69 91 GLY A O 1
ATOM 675 N N . LEU A 1 92 ? -3.605 5.789 1.255 1.00 98.75 92 LEU A N 1
ATOM 676 C CA . LEU A 1 92 ? -3.256 6.845 0.296 1.00 98.75 92 LEU A CA 1
ATOM 677 C C . LEU A 1 92 ? -1.833 6.678 -0.246 1.00 98.75 92 LEU A C 1
ATOM 679 O O . LEU A 1 92 ? -1.629 6.733 -1.456 1.00 98.75 92 LEU A O 1
ATOM 683 N N . ALA A 1 93 ? -0.867 6.408 0.630 1.00 98.69 93 ALA A N 1
ATOM 684 C CA . ALA A 1 93 ? 0.516 6.160 0.242 1.00 98.69 93 ALA A CA 1
ATOM 685 C C . ALA A 1 93 ? 0.639 4.933 -0.683 1.00 98.69 93 ALA A C 1
ATOM 687 O O . ALA A 1 93 ? 1.392 4.961 -1.650 1.00 98.69 93 ALA A O 1
ATOM 688 N N . THR A 1 94 ? -0.172 3.894 -0.462 1.00 98.62 94 THR A N 1
ATOM 689 C CA . THR A 1 94 ? -0.253 2.717 -1.346 1.00 98.62 94 THR A CA 1
ATOM 690 C C . THR A 1 94 ? -0.754 3.080 -2.749 1.00 98.62 94 THR A C 1
ATOM 692 O O . THR A 1 94 ? -0.218 2.576 -3.734 1.00 98.62 94 THR A O 1
ATOM 695 N N . ILE A 1 95 ? -1.746 3.975 -2.867 1.00 98.69 95 ILE A N 1
ATOM 696 C CA . ILE A 1 95 ? -2.205 4.483 -4.174 1.00 98.69 95 ILE A CA 1
ATOM 697 C C . ILE A 1 95 ? -1.067 5.236 -4.864 1.00 98.69 95 ILE A C 1
ATOM 699 O O . ILE A 1 95 ? -0.779 4.965 -6.026 1.00 98.69 95 ILE A O 1
ATOM 703 N N . VAL A 1 96 ? -0.402 6.146 -4.145 1.00 98.50 96 VAL A N 1
ATOM 704 C CA . VAL A 1 96 ? 0.724 6.927 -4.677 1.00 98.50 96 VAL A CA 1
ATOM 705 C C . VAL A 1 96 ? 1.839 5.999 -5.166 1.00 98.50 96 VAL A C 1
ATOM 707 O O . VAL A 1 96 ? 2.247 6.123 -6.314 1.00 98.50 96 VAL A O 1
ATOM 710 N N . ALA A 1 97 ? 2.252 5.004 -4.378 1.00 97.75 97 ALA A N 1
ATOM 711 C CA . ALA A 1 97 ? 3.247 4.016 -4.803 1.00 97.75 97 ALA A CA 1
ATOM 712 C C . ALA A 1 97 ? 2.801 3.206 -6.041 1.00 97.75 97 ALA A C 1
ATOM 714 O O . ALA A 1 97 ? 3.620 2.813 -6.862 1.00 97.75 97 ALA A O 1
ATOM 715 N N . GLY A 1 98 ? 1.503 2.954 -6.223 1.00 96.44 98 GLY A N 1
ATOM 716 C CA . GLY A 1 98 ? 1.001 2.296 -7.433 1.00 96.44 98 GLY A CA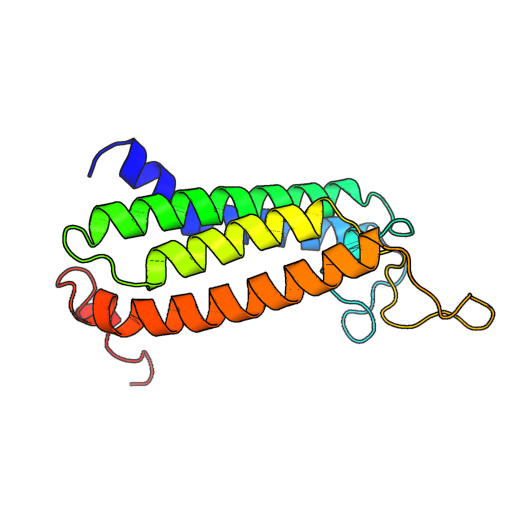 1
ATOM 717 C C . GLY A 1 98 ? 1.060 3.167 -8.692 1.00 96.44 98 GLY A C 1
ATOM 718 O O . GLY A 1 98 ? 1.297 2.646 -9.785 1.00 96.44 98 GLY A O 1
ATOM 719 N N . LEU A 1 99 ? 0.809 4.472 -8.541 1.00 97.38 99 LEU A N 1
ATOM 720 C CA . LEU A 1 99 ? 0.745 5.442 -9.640 1.00 97.38 99 LEU A CA 1
ATOM 721 C C . LEU A 1 99 ? 2.130 5.954 -10.052 1.00 97.38 99 LEU A C 1
ATOM 723 O O . LEU A 1 99 ? 2.411 6.052 -11.244 1.00 97.38 99 LEU A O 1
ATOM 727 N N . PHE A 1 100 ? 2.992 6.243 -9.078 1.00 97.12 100 PHE A N 1
ATOM 728 C CA . PHE A 1 100 ? 4.394 6.589 -9.293 1.00 97.12 100 PHE A CA 1
ATOM 729 C C . PHE A 1 100 ? 5.188 5.294 -9.290 1.00 97.12 100 PHE A C 1
ATOM 731 O O . PHE A 1 100 ? 5.404 4.673 -8.252 1.00 97.12 100 PHE A O 1
ATOM 738 N N . ARG A 1 101 ? 5.494 4.810 -10.490 1.00 91.38 101 ARG A N 1
ATOM 739 C CA . ARG A 1 101 ? 5.988 3.452 -10.710 1.00 91.38 101 ARG A CA 1
ATOM 740 C C . ARG A 1 101 ? 7.500 3.410 -10.573 1.00 91.38 101 ARG A C 1
ATOM 742 O O . ARG A 1 101 ? 8.190 4.361 -10.930 1.00 91.38 101 ARG A O 1
ATOM 749 N N . ARG A 1 102 ? 8.008 2.259 -10.135 1.00 93.88 102 ARG A N 1
ATOM 750 C CA . ARG A 1 102 ? 9.444 1.988 -10.182 1.00 93.88 102 ARG A CA 1
ATOM 751 C C . ARG A 1 102 ? 9.938 2.010 -11.623 1.00 93.88 102 ARG A C 1
ATOM 753 O O . ARG A 1 102 ? 9.227 1.583 -12.537 1.00 93.88 102 ARG A O 1
ATOM 760 N N . ASP A 1 103 ? 11.172 2.453 -11.815 1.00 92.06 103 ASP A N 1
ATOM 761 C CA . ASP A 1 103 ? 11.782 2.429 -13.146 1.00 92.06 103 ASP A CA 1
ATOM 762 C C . ASP A 1 103 ? 12.083 1.008 -13.604 1.00 92.06 103 ASP A C 1
ATOM 764 O O . ASP A 1 103 ? 11.944 0.699 -14.784 1.00 92.06 103 ASP A O 1
ATOM 768 N N . ARG A 1 104 ? 12.456 0.152 -12.650 1.00 90.56 104 ARG A N 1
ATOM 769 C CA . ARG A 1 104 ? 12.892 -1.219 -12.888 1.00 90.56 104 ARG A CA 1
ATOM 770 C C . ARG A 1 104 ? 12.255 -2.199 -11.914 1.00 90.56 104 ARG A C 1
ATOM 772 O O . ARG A 1 104 ? 12.014 -1.881 -10.744 1.00 90.56 104 ARG A O 1
ATOM 779 N N . ARG A 1 105 ? 12.004 -3.407 -12.401 1.00 91.12 105 ARG A N 1
ATOM 780 C CA . ARG A 1 105 ? 11.467 -4.527 -11.628 1.00 91.12 105 ARG A CA 1
ATOM 781 C C . ARG A 1 105 ? 12.522 -5.088 -10.680 1.00 91.12 105 ARG A C 1
ATOM 783 O O . ARG A 1 105 ? 12.220 -5.375 -9.519 1.00 91.12 105 ARG A O 1
ATOM 790 N N . SER A 1 106 ? 13.756 -5.207 -11.173 1.00 87.75 106 SER A N 1
ATOM 791 C CA . SER A 1 106 ? 14.922 -5.608 -10.382 1.00 87.75 106 SER A CA 1
ATOM 792 C C . SER A 1 106 ? 15.183 -4.616 -9.250 1.00 87.75 106 SER A C 1
ATOM 794 O O . SER A 1 106 ? 15.081 -3.403 -9.426 1.00 87.75 106 SER A O 1
ATOM 796 N N . ASN A 1 107 ? 15.573 -5.115 -8.078 1.00 85.56 107 ASN A N 1
ATOM 797 C CA . ASN A 1 107 ? 15.937 -4.244 -6.960 1.00 85.56 107 ASN A CA 1
ATOM 798 C C . ASN A 1 107 ? 17.276 -3.527 -7.153 1.00 85.56 107 ASN A C 1
ATOM 800 O O . ASN A 1 107 ? 17.518 -2.515 -6.502 1.00 85.56 107 ASN A O 1
ATOM 804 N N . PHE A 1 108 ? 18.121 -4.036 -8.048 1.00 83.31 108 PHE A N 1
ATOM 805 C CA . PHE A 1 108 ? 19.435 -3.482 -8.349 1.00 83.31 108 PHE A CA 1
ATOM 806 C C . PHE A 1 108 ? 19.560 -3.217 -9.856 1.00 83.31 108 PHE A C 1
ATOM 808 O O . PHE A 1 108 ? 18.958 -3.959 -10.640 1.00 83.31 108 PHE A O 1
ATOM 815 N N . PRO A 1 109 ? 20.323 -2.190 -10.274 1.00 80.94 109 PRO A N 1
ATOM 816 C CA . PRO A 1 109 ? 20.647 -2.001 -11.684 1.00 80.94 109 PRO A CA 1
ATOM 817 C C . PRO A 1 109 ? 21.297 -3.264 -12.253 1.00 80.94 109 PRO A C 1
ATOM 819 O O . PRO A 1 109 ? 22.135 -3.886 -11.590 1.00 80.94 109 PRO A O 1
ATOM 822 N N . LEU A 1 110 ? 20.927 -3.633 -13.477 1.00 80.19 110 LEU A N 1
ATOM 823 C CA . LEU A 1 110 ? 21.633 -4.695 -14.188 1.00 80.19 110 LEU A CA 1
ATOM 824 C C . LEU A 1 110 ? 23.025 -4.203 -14.628 1.00 80.19 110 LEU A C 1
ATOM 826 O O . LEU A 1 110 ? 23.247 -2.993 -14.747 1.00 80.19 110 LEU A O 1
ATOM 830 N N . PRO A 1 111 ? 23.990 -5.109 -14.873 1.00 83.31 111 PRO A N 1
ATOM 831 C CA . PRO A 1 111 ? 25.304 -4.719 -15.372 1.00 83.31 111 PRO A CA 1
ATOM 832 C C . PRO A 1 111 ? 25.195 -3.845 -16.632 1.00 83.31 111 PRO A C 1
ATOM 834 O O . PRO A 1 111 ? 24.630 -4.269 -17.636 1.00 83.31 111 PRO A O 1
ATOM 837 N N . GLY A 1 112 ? 25.747 -2.629 -16.575 1.00 82.88 112 GLY A N 1
ATOM 838 C CA . GLY A 1 112 ? 25.716 -1.662 -17.679 1.00 82.88 112 GLY A CA 1
ATOM 839 C C . GLY A 1 112 ? 24.552 -0.665 -17.651 1.00 82.88 112 GLY A C 1
ATOM 840 O O . GLY A 1 112 ? 24.549 0.263 -18.458 1.00 82.88 112 GLY A O 1
ATOM 841 N N . GLU A 1 113 ? 23.599 -0.792 -16.721 1.00 81.38 113 GLU A N 1
ATOM 842 C CA . GLU A 1 113 ? 22.532 0.198 -16.548 1.00 81.38 113 GLU A CA 1
ATOM 843 C C . GLU A 1 113 ? 22.967 1.395 -15.683 1.00 81.38 113 GLU A C 1
ATOM 845 O O . GLU A 1 113 ? 23.756 1.237 -14.744 1.00 81.38 113 GLU A O 1
ATOM 850 N N . PRO A 1 114 ? 22.421 2.601 -15.935 1.00 81.44 114 PRO A N 1
ATOM 851 C CA . PRO A 1 114 ? 22.631 3.755 -15.069 1.00 81.44 114 PRO A CA 1
ATOM 852 C C . PRO A 1 114 ? 22.209 3.475 -13.621 1.00 81.44 114 PRO A C 1
ATOM 854 O O . PRO A 1 114 ? 21.136 2.932 -13.351 1.00 81.44 114 PRO A O 1
ATOM 857 N N . THR A 1 115 ? 23.033 3.905 -12.667 1.00 82.38 115 THR A N 1
ATOM 858 C CA . THR A 1 115 ? 22.761 3.737 -11.230 1.00 82.38 115 THR A CA 1
ATOM 859 C C . THR A 1 115 ? 21.713 4.709 -10.693 1.00 82.38 115 THR A C 1
ATOM 861 O O . THR A 1 115 ? 21.141 4.449 -9.639 1.00 82.38 115 THR A O 1
ATOM 864 N N . GLY A 1 116 ? 21.450 5.807 -11.407 1.00 85.38 116 GLY A N 1
ATOM 865 C CA . GLY A 1 116 ? 20.416 6.775 -11.051 1.00 85.38 116 GLY A CA 1
ATOM 866 C C . GLY A 1 116 ? 18.999 6.220 -11.212 1.00 85.38 116 GLY A C 1
ATOM 867 O O . GLY A 1 116 ? 18.771 5.279 -11.975 1.00 85.38 116 GLY A O 1
ATOM 868 N N . GLN A 1 117 ? 18.056 6.841 -10.506 1.00 90.19 117 GLN A N 1
ATOM 869 C CA . GLN A 1 117 ? 16.623 6.582 -10.622 1.00 90.19 117 GLN A CA 1
ATOM 870 C C . GLN A 1 117 ? 15.869 7.878 -10.931 1.00 90.19 117 GLN A C 1
ATOM 872 O O . GLN A 1 117 ? 16.380 8.978 -10.719 1.00 90.19 117 GLN A O 1
ATOM 877 N N . SER A 1 118 ? 14.680 7.746 -11.504 1.00 93.44 118 SER A N 1
ATOM 878 C CA . SER A 1 118 ? 13.805 8.865 -11.817 1.00 93.44 118 SER A CA 1
ATOM 879 C C . SER A 1 118 ? 13.126 9.400 -10.560 1.00 93.44 118 SER A C 1
ATOM 881 O O . SER A 1 118 ? 12.931 8.691 -9.573 1.00 93.44 118 SER A O 1
ATOM 883 N N . TRP A 1 119 ? 12.665 10.646 -10.644 1.00 95.75 119 TRP A N 1
ATOM 884 C CA . TRP A 1 119 ? 11.867 11.263 -9.587 1.00 95.75 119 TRP A CA 1
ATOM 885 C C . TRP A 1 119 ? 10.557 10.496 -9.315 1.00 95.75 119 TRP A C 1
ATOM 887 O O . TRP A 1 119 ? 10.054 10.521 -8.196 1.00 95.75 119 TRP A O 1
ATOM 897 N N . GLU A 1 120 ? 9.995 9.791 -10.308 1.00 95.38 120 GLU A N 1
ATOM 898 C CA . GLU A 1 120 ? 8.821 8.932 -10.100 1.00 95.38 120 GLU A CA 1
ATOM 899 C C . GLU A 1 120 ? 9.168 7.742 -9.200 1.00 95.38 120 GLU A C 1
ATOM 901 O O . GLU A 1 120 ? 8.389 7.394 -8.313 1.00 95.38 120 GLU A O 1
ATOM 906 N N . ASN A 1 121 ? 10.355 7.154 -9.376 1.00 95.12 121 ASN A N 1
ATOM 907 C CA . ASN A 1 121 ? 10.848 6.105 -8.491 1.00 95.12 121 ASN A CA 1
ATOM 908 C C . ASN A 1 121 ? 11.145 6.662 -7.086 1.00 95.12 121 ASN A C 1
ATOM 910 O O . ASN A 1 121 ? 10.823 6.010 -6.098 1.00 95.12 121 ASN A O 1
ATOM 914 N N . ASP A 1 122 ? 11.681 7.880 -6.968 1.00 96.00 122 ASP A N 1
ATOM 915 C CA . ASP A 1 122 ? 11.863 8.527 -5.658 1.00 96.00 122 ASP A CA 1
ATOM 916 C C . ASP A 1 122 ? 10.524 8.698 -4.919 1.00 96.00 122 ASP A C 1
ATOM 918 O O . ASP A 1 122 ? 10.411 8.395 -3.728 1.00 96.00 122 ASP A O 1
ATOM 922 N N . VAL A 1 123 ? 9.477 9.139 -5.630 1.00 98.06 123 VAL A N 1
ATOM 923 C CA . VAL A 1 123 ? 8.123 9.260 -5.068 1.00 98.06 123 VAL A CA 1
ATOM 924 C C . VAL A 1 123 ? 7.562 7.888 -4.689 1.00 98.06 123 VAL A C 1
ATOM 926 O O . VAL A 1 123 ? 6.940 7.766 -3.631 1.00 98.06 123 VAL A O 1
ATOM 929 N N . HIS A 1 124 ? 7.802 6.854 -5.503 1.00 97.31 124 HIS A N 1
ATOM 930 C CA . HIS A 1 124 ? 7.434 5.475 -5.182 1.00 97.31 124 HIS A CA 1
ATOM 931 C C . HIS A 1 124 ? 8.032 5.027 -3.846 1.00 97.31 124 HIS A C 1
ATOM 933 O O . HIS A 1 124 ? 7.304 4.563 -2.968 1.00 97.31 124 HIS A O 1
ATOM 939 N N . ASP A 1 125 ? 9.348 5.172 -3.689 1.00 95.94 125 ASP A N 1
ATOM 940 C CA . ASP A 1 125 ? 10.084 4.687 -2.522 1.00 95.94 125 ASP A CA 1
ATOM 941 C C . ASP A 1 125 ? 9.676 5.446 -1.255 1.00 95.94 125 ASP A C 1
ATOM 943 O O . ASP A 1 125 ? 9.417 4.836 -0.212 1.00 95.94 125 ASP A O 1
ATOM 947 N N . ALA A 1 126 ? 9.526 6.771 -1.354 1.00 98.06 126 ALA A N 1
ATOM 948 C CA . ALA A 1 126 ? 9.032 7.596 -0.258 1.00 98.06 126 ALA A CA 1
ATOM 949 C C . ALA A 1 126 ? 7.605 7.196 0.153 1.00 98.06 126 ALA A C 1
ATOM 951 O O . ALA A 1 126 ? 7.321 7.030 1.342 1.00 98.06 126 ALA A O 1
ATOM 952 N N . ALA A 1 127 ? 6.708 6.988 -0.816 1.00 98.38 127 ALA A N 1
ATOM 953 C CA . ALA A 1 127 ? 5.342 6.551 -0.551 1.00 98.38 127 ALA A CA 1
ATOM 954 C C . ALA A 1 127 ? 5.301 5.141 0.059 1.00 98.38 127 ALA A C 1
ATOM 956 O O . ALA A 1 127 ? 4.562 4.910 1.016 1.00 98.38 127 ALA A O 1
ATOM 957 N N . ALA A 1 128 ? 6.126 4.210 -0.424 1.00 97.12 128 ALA A N 1
ATOM 958 C CA . ALA A 1 128 ? 6.238 2.869 0.141 1.00 97.12 128 ALA A CA 1
ATOM 959 C C . ALA A 1 128 ? 6.724 2.906 1.601 1.00 97.12 128 ALA A C 1
ATOM 961 O O . ALA A 1 128 ? 6.143 2.235 2.459 1.00 97.12 128 ALA A O 1
ATOM 962 N N . ALA A 1 129 ? 7.726 3.736 1.908 1.00 97.94 129 ALA A N 1
ATOM 963 C CA . ALA A 1 129 ? 8.230 3.922 3.266 1.00 97.94 129 ALA A CA 1
ATOM 964 C C . ALA A 1 129 ? 7.164 4.523 4.198 1.00 97.94 129 ALA A C 1
ATOM 966 O O . ALA A 1 129 ? 6.888 3.967 5.265 1.00 97.94 129 ALA A O 1
ATOM 967 N N . VAL A 1 130 ? 6.509 5.613 3.780 1.00 98.56 130 VAL A N 1
ATOM 968 C CA . VAL A 1 130 ? 5.410 6.238 4.536 1.00 98.56 130 VAL A CA 1
ATOM 969 C C . VAL A 1 130 ? 4.274 5.244 4.760 1.00 98.56 130 VAL A C 1
ATOM 971 O O . VAL A 1 130 ? 3.782 5.122 5.881 1.00 98.56 130 VAL A O 1
ATOM 974 N N . GLY A 1 131 ? 3.882 4.501 3.724 1.00 98.19 131 GLY A N 1
ATOM 975 C CA . GLY A 1 131 ? 2.816 3.509 3.797 1.00 98.19 131 GLY A CA 1
ATOM 976 C C . GLY A 1 131 ? 3.126 2.381 4.778 1.00 98.19 131 GLY A C 1
ATOM 977 O O . GLY A 1 131 ? 2.293 2.063 5.629 1.00 98.19 131 GLY A O 1
ATOM 978 N N . GLY A 1 132 ? 4.338 1.824 4.717 1.00 96.75 132 GLY A N 1
ATOM 979 C CA . GLY A 1 132 ? 4.790 0.766 5.621 1.00 96.75 132 GLY A CA 1
ATOM 980 C C . GLY A 1 132 ? 4.845 1.215 7.083 1.00 96.75 132 GLY A C 1
ATOM 981 O O . GLY A 1 132 ? 4.335 0.515 7.965 1.00 96.75 132 GLY A O 1
ATOM 982 N N . VAL A 1 133 ? 5.398 2.404 7.348 1.00 98.31 133 VAL A N 1
ATOM 983 C CA . VAL A 1 133 ? 5.476 2.969 8.705 1.00 98.31 133 VAL A CA 1
ATOM 984 C C . VAL A 1 133 ? 4.082 3.300 9.234 1.00 98.31 133 VAL A C 1
ATOM 986 O O . VAL A 1 133 ? 3.717 2.838 10.315 1.00 98.31 133 VAL A O 1
ATOM 989 N N . ALA A 1 134 ? 3.274 4.044 8.476 1.00 98.44 134 ALA A N 1
ATOM 990 C CA . ALA A 1 134 ? 1.930 4.433 8.896 1.00 98.44 134 ALA A CA 1
ATOM 991 C C . ALA A 1 134 ? 1.025 3.212 9.111 1.00 98.44 134 ALA A C 1
ATOM 993 O O . ALA A 1 134 ? 0.309 3.155 10.108 1.00 98.44 134 ALA A O 1
ATOM 994 N N . GLY A 1 135 ? 1.097 2.204 8.237 1.00 97.75 135 GLY A N 1
ATOM 995 C CA . GLY A 1 135 ? 0.337 0.963 8.381 1.00 97.75 135 GLY A CA 1
ATOM 996 C C . GLY A 1 135 ? 0.729 0.199 9.644 1.00 97.75 135 GLY A C 1
ATOM 997 O O . GLY A 1 135 ? -0.134 -0.160 10.444 1.00 97.75 135 GLY A O 1
ATOM 998 N N . THR A 1 136 ? 2.032 0.021 9.874 1.00 97.50 136 THR A N 1
ATOM 999 C CA . THR A 1 136 ? 2.551 -0.693 11.051 1.00 97.50 136 THR A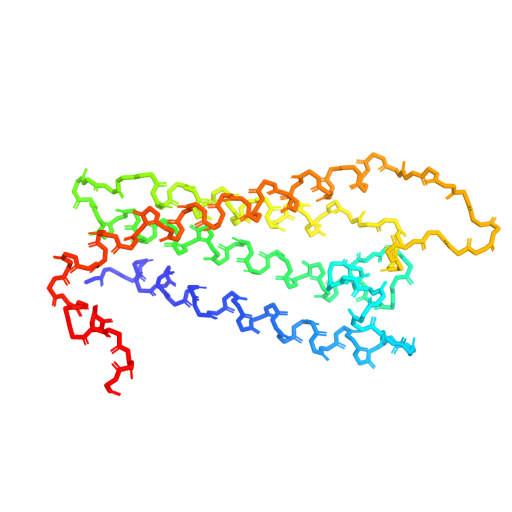 CA 1
ATOM 1000 C C . THR A 1 136 ? 2.186 0.024 12.350 1.00 97.50 136 THR A C 1
ATOM 1002 O O . THR A 1 136 ? 1.588 -0.574 13.247 1.00 97.50 136 THR A O 1
ATOM 1005 N N . VAL A 1 137 ? 2.476 1.325 12.442 1.00 97.88 137 VAL A N 1
ATOM 1006 C CA . VAL A 1 137 ? 2.147 2.135 13.625 1.00 97.88 137 VAL A CA 1
ATOM 1007 C C . VAL A 1 137 ? 0.629 2.219 13.814 1.00 97.88 137 VAL A C 1
ATOM 1009 O O . VAL A 1 137 ? 0.146 2.141 14.942 1.00 97.88 137 VAL A O 1
ATOM 1012 N N . GLY A 1 138 ? -0.141 2.311 12.727 1.00 97.31 138 GLY A N 1
ATOM 1013 C CA . GLY A 1 138 ? -1.601 2.325 12.749 1.00 97.31 138 GLY A CA 1
ATOM 1014 C C . GLY A 1 138 ? -2.201 1.047 13.334 1.00 97.31 138 GLY A C 1
ATOM 1015 O O . GLY A 1 138 ? -3.079 1.131 14.194 1.00 97.31 138 GLY A O 1
ATOM 1016 N N . LEU A 1 139 ? -1.696 -0.128 12.942 1.00 94.81 139 LEU A N 1
ATOM 1017 C CA . LEU A 1 139 ? -2.123 -1.415 13.505 1.00 94.81 139 LEU A CA 1
ATOM 1018 C C . LEU A 1 139 ? -1.818 -1.508 15.006 1.00 94.81 139 LEU A C 1
ATOM 1020 O O . LEU A 1 139 ? -2.694 -1.881 15.789 1.00 94.81 139 LEU A O 1
ATOM 1024 N N . VAL A 1 140 ? -0.616 -1.099 15.425 1.00 95.25 140 VAL A N 1
ATOM 1025 C CA . VAL A 1 140 ? -0.233 -1.061 16.848 1.00 95.25 140 VAL A CA 1
ATOM 1026 C C . VAL A 1 140 ? -1.125 -0.092 17.634 1.00 95.25 140 VAL A C 1
ATOM 1028 O O . VAL A 1 140 ? -1.599 -0.427 18.719 1.00 95.25 140 VAL A O 1
ATOM 1031 N N . ALA A 1 141 ? -1.427 1.083 17.076 1.00 95.19 141 ALA A N 1
ATOM 1032 C CA . ALA A 1 141 ? -2.303 2.072 17.701 1.00 95.19 141 ALA A CA 1
ATOM 1033 C C . ALA A 1 141 ? -3.769 1.601 17.812 1.00 95.19 141 ALA A C 1
ATOM 1035 O O . ALA A 1 141 ? -4.474 1.997 18.745 1.00 95.19 141 ALA A O 1
ATOM 1036 N N . LEU A 1 142 ? -4.236 0.751 16.888 1.00 92.38 142 LEU A N 1
ATOM 1037 C CA . LEU A 1 142 ? -5.580 0.159 16.915 1.00 92.38 142 LEU A CA 1
ATOM 1038 C C . LEU A 1 142 ? -5.715 -0.972 17.940 1.00 92.38 142 LEU A C 1
ATOM 1040 O O . LEU A 1 142 ? -6.780 -1.105 18.549 1.00 92.38 142 LEU A O 1
ATOM 1044 N N . ALA A 1 143 ? -4.663 -1.763 18.161 1.00 89.31 143 ALA A N 1
ATOM 1045 C CA . ALA A 1 143 ? -4.693 -2.949 19.019 1.00 89.31 143 ALA A CA 1
ATOM 1046 C C . ALA A 1 143 ? -5.346 -2.725 20.405 1.00 89.31 143 ALA A C 1
ATOM 1048 O O . ALA A 1 143 ? -6.314 -3.424 20.722 1.00 89.31 143 ALA A O 1
ATOM 1049 N N . PRO A 1 144 ? -4.945 -1.726 21.223 1.00 86.06 144 PRO A N 1
ATOM 1050 C CA . PRO A 1 144 ? -5.542 -1.523 22.544 1.00 86.06 144 PRO A CA 1
ATOM 1051 C C . PRO A 1 144 ? -6.982 -0.992 22.485 1.00 86.06 144 PRO A C 1
ATOM 1053 O O . PRO A 1 144 ? -7.675 -0.982 23.503 1.00 86.06 144 PRO A O 1
ATOM 1056 N N . ARG A 1 145 ? -7.441 -0.487 21.335 1.00 85.12 145 ARG A N 1
ATOM 1057 C CA . ARG A 1 145 ? -8.829 -0.045 21.143 1.00 85.12 145 ARG A CA 1
ATOM 1058 C C . ARG A 1 145 ? -9.722 -1.221 20.787 1.00 85.12 145 ARG A C 1
ATOM 1060 O O . ARG A 1 145 ? -10.760 -1.389 21.415 1.00 85.12 145 ARG A O 1
ATOM 1067 N N . LEU A 1 146 ? -9.277 -2.063 19.859 1.00 83.75 146 LEU A N 1
ATOM 1068 C CA . LEU A 1 146 ? -9.997 -3.276 19.478 1.00 83.75 146 LEU A CA 1
ATOM 1069 C C . LEU A 1 146 ? -10.086 -4.270 20.643 1.00 83.75 146 LEU A C 1
ATOM 1071 O O . LEU A 1 146 ? -11.150 -4.828 20.870 1.00 83.75 146 LEU A O 1
ATOM 1075 N N . ALA A 1 147 ? -9.030 -4.405 21.454 1.00 82.94 147 ALA A N 1
ATOM 1076 C CA . ALA A 1 147 ? -9.042 -5.263 22.645 1.00 82.94 147 ALA A CA 1
ATOM 1077 C C . ALA A 1 147 ? -10.050 -4.822 23.728 1.00 82.94 147 ALA A C 1
ATOM 1079 O O . ALA A 1 147 ? -10.440 -5.622 24.577 1.00 82.94 147 ALA A O 1
ATOM 1080 N N . ARG A 1 148 ? -10.464 -3.548 23.721 1.00 83.12 148 ARG A N 1
ATOM 1081 C CA . ARG A 1 148 ? -11.473 -3.006 24.645 1.00 83.12 148 ARG A CA 1
ATOM 1082 C C . ARG A 1 148 ? -12.894 -3.071 24.084 1.00 83.12 148 ARG A C 1
ATOM 1084 O O . ARG A 1 148 ? -13.831 -2.836 24.842 1.00 83.12 148 ARG A O 1
ATOM 1091 N N . ASP A 1 149 ? -13.066 -3.370 22.796 1.00 81.12 149 ASP A N 1
ATOM 1092 C CA . ASP A 1 149 ? -14.383 -3.527 22.177 1.00 81.12 149 ASP A CA 1
ATOM 1093 C C . ASP A 1 149 ? -14.978 -4.888 22.601 1.00 81.12 149 ASP A C 1
ATOM 1095 O O . ASP A 1 149 ? -14.388 -5.934 22.305 1.00 81.12 149 ASP A O 1
ATOM 1099 N N . PRO A 1 150 ? -16.141 -4.912 23.284 1.00 80.31 150 PRO A N 1
ATOM 1100 C CA . PRO A 1 150 ? -16.771 -6.152 23.731 1.00 80.31 150 PRO A CA 1
ATOM 1101 C C . PRO A 1 150 ? -17.018 -7.161 22.606 1.00 80.31 150 PRO A C 1
ATOM 1103 O O . PRO A 1 150 ? -16.976 -8.361 22.860 1.00 80.31 150 PRO A O 1
ATOM 1106 N N . ALA A 1 151 ? -17.227 -6.700 21.367 1.00 80.75 151 ALA A N 1
ATOM 1107 C CA . ALA A 1 151 ? -17.466 -7.568 20.215 1.00 80.75 151 ALA A CA 1
ATOM 1108 C C . ALA A 1 151 ? -16.226 -8.367 19.774 1.00 80.75 151 ALA A C 1
ATOM 1110 O O . ALA A 1 151 ? -16.362 -9.320 19.011 1.00 80.75 151 ALA A O 1
ATOM 1111 N N . PHE A 1 152 ? -15.028 -7.977 20.219 1.00 76.50 152 PHE A N 1
ATOM 1112 C CA . PHE A 1 152 ? -13.762 -8.631 19.868 1.00 76.50 152 PHE A CA 1
ATOM 1113 C C . PHE A 1 152 ? -13.054 -9.236 21.082 1.00 76.50 152 PHE A C 1
ATOM 1115 O O . PHE A 1 152 ? -11.914 -9.685 20.975 1.00 76.50 152 PHE A O 1
ATOM 1122 N N . ARG A 1 153 ? -13.722 -9.280 22.239 1.00 73.75 153 ARG A N 1
ATOM 1123 C CA . ARG A 1 153 ? -13.141 -9.762 23.498 1.00 73.75 153 ARG A CA 1
ATOM 1124 C C . ARG A 1 153 ? -12.652 -11.208 23.405 1.00 73.75 153 ARG A C 1
ATOM 1126 O O . ARG A 1 153 ? -11.599 -11.526 23.952 1.00 73.75 153 ARG A O 1
ATOM 1133 N N . ASP A 1 154 ? -13.370 -12.040 22.655 1.00 73.75 154 ASP A N 1
ATOM 1134 C CA . ASP A 1 154 ? -13.025 -13.449 22.433 1.00 73.75 154 ASP A CA 1
ATOM 1135 C C . ASP A 1 154 ? -11.849 -13.625 21.457 1.00 73.75 154 ASP A C 1
ATOM 1137 O O . ASP A 1 154 ? -11.161 -14.639 21.496 1.00 73.75 154 ASP A O 1
ATOM 1141 N N . LEU A 1 155 ? -11.570 -12.611 20.628 1.00 70.81 155 LEU A N 1
ATOM 1142 C CA . LEU A 1 155 ? -10.431 -12.570 19.701 1.00 70.81 155 LEU A CA 1
ATOM 1143 C C . LEU A 1 155 ? -9.185 -11.916 20.318 1.00 70.81 155 LEU A C 1
ATOM 1145 O O . LEU A 1 155 ? -8.112 -11.948 19.723 1.00 70.81 155 LEU A O 1
ATOM 1149 N N . ALA A 1 156 ? -9.316 -11.294 21.494 1.00 67.38 156 ALA A N 1
ATOM 1150 C CA . ALA A 1 156 ? -8.221 -10.601 22.170 1.00 67.38 156 ALA A CA 1
ATOM 1151 C C . ALA A 1 156 ? -7.252 -11.559 22.886 1.00 67.38 156 ALA A C 1
ATOM 1153 O O . ALA A 1 156 ? -6.176 -11.139 23.315 1.00 67.38 156 ALA A O 1
ATOM 1154 N N . ARG A 1 157 ? -7.623 -12.838 23.037 1.00 70.19 157 ARG A N 1
ATOM 1155 C CA . ARG A 1 157 ? -6.728 -13.873 23.561 1.00 70.19 157 ARG A CA 1
ATOM 1156 C C . ARG A 1 157 ? -5.828 -14.375 22.426 1.00 70.19 157 ARG A C 1
ATOM 1158 O O . ARG A 1 157 ? -6.354 -14.705 21.365 1.00 70.19 157 ARG A O 1
ATOM 1165 N N . PRO A 1 158 ? -4.497 -14.441 22.616 1.00 66.25 158 PRO A N 1
ATOM 1166 C CA . PRO A 1 158 ? -3.610 -15.052 21.635 1.00 66.25 158 PRO A CA 1
ATOM 1167 C C . PRO A 1 158 ? -4.089 -16.469 21.309 1.00 66.25 158 PRO A C 1
ATOM 1169 O O . PRO A 1 158 ? -4.421 -17.224 22.217 1.00 66.25 158 PRO A O 1
ATOM 1172 N N . ALA A 1 159 ? -4.087 -16.846 20.029 1.00 63.59 159 ALA A N 1
ATOM 1173 C CA . ALA A 1 159 ? -4.413 -18.211 19.600 1.00 63.59 159 ALA A CA 1
ATOM 1174 C C . ALA A 1 159 ? -3.380 -19.260 20.067 1.00 63.59 159 ALA A C 1
ATOM 1176 O O . ALA A 1 159 ? -3.556 -20.451 19.827 1.00 63.59 159 ALA A O 1
ATOM 1177 N N . PHE A 1 160 ? -2.308 -18.818 20.729 1.00 60.03 160 PHE A N 1
ATOM 1178 C CA . PHE A 1 160 ? -1.363 -19.666 21.442 1.00 60.03 160 PHE A CA 1
ATOM 1179 C C . PHE A 1 160 ? -1.987 -20.071 22.784 1.00 60.03 160 PHE A C 1
ATOM 1181 O O . PHE A 1 160 ? -1.759 -19.424 23.808 1.00 60.03 160 PHE A O 1
ATOM 1188 N N . GLY A 1 161 ? -2.853 -21.083 22.725 1.00 52.44 161 GLY A N 1
ATOM 1189 C CA . GLY A 1 161 ? -3.167 -21.929 23.876 1.00 52.44 161 GLY A CA 1
ATOM 1190 C C . GLY A 1 161 ? -2.010 -22.867 24.179 1.00 52.44 161 GLY A C 1
ATOM 1191 O O . GLY A 1 161 ? -1.363 -23.317 23.205 1.00 52.44 161 GLY A O 1
#